Protein AF-A0ABD4KVN2-F1 (afdb_monomer_lite)

Radius of gyration: 24.9 Å; chains: 1; bounding box: 47×25×66 Å

Sequence (92 aa):
NNQSIVNGYIYAANQLTLNNNSELNGRVTARQLTMSGSSRINQFEQQLYACFSDNFNRSSLGQNWIPYTSTGGFTPSLISNRLRLTEDQNNQ

Foldseek 3Di:
DQEAEAEEEEEEAAEDEAEGHYEYADYYDHPYYHYYHNYDYHHNCPDDPPVDDDPLPDQWPPDVDDWDDPDDDDTFIADPSDTDNDPDPPDD

Structure (mmCIF, N/CA/C/O backbone):
data_AF-A0ABD4KVN2-F1
#
_entry.id   AF-A0ABD4KVN2-F1
#
loop_
_atom_site.group_PDB
_atom_site.id
_atom_site.type_symbol
_atom_site.label_atom_id
_atom_site.label_alt_id
_atom_site.label_comp_id
_atom_site.label_asym_id
_atom_site.label_entity_id
_atom_site.label_seq_id
_atom_site.pdbx_PDB_ins_code
_atom_site.Cartn_x
_atom_site.Cartn_y
_atom_site.Cartn_z
_atom_site.occupancy
_atom_site.B_iso_or_equiv
_atom_site.auth_seq_id
_atom_site.auth_comp_id
_atom_site.auth_asym_id
_atom_site.auth_atom_id
_atom_site.pdbx_PDB_model_num
ATOM 1 N N . ASN A 1 1 ? 6.158 14.468 -27.773 1.00 52.72 1 ASN A N 1
ATOM 2 C CA . ASN A 1 1 ? 5.763 14.099 -26.396 1.00 52.72 1 ASN A CA 1
ATOM 3 C C . ASN A 1 1 ? 6.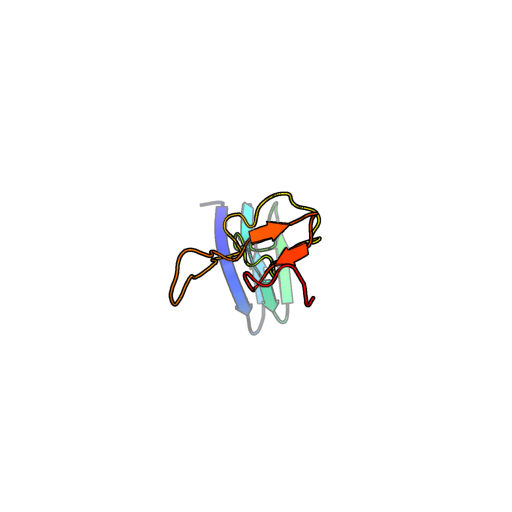918 13.369 -25.735 1.00 52.72 1 ASN A C 1
ATOM 5 O O . ASN A 1 1 ? 7.164 12.225 -26.083 1.00 52.72 1 ASN A O 1
ATOM 9 N N . ASN A 1 2 ? 7.662 14.040 -24.849 1.00 71.44 2 ASN A N 1
ATOM 10 C CA . ASN A 1 2 ? 8.886 13.497 -24.228 1.00 71.44 2 ASN A CA 1
ATOM 11 C C . ASN A 1 2 ? 8.657 12.934 -22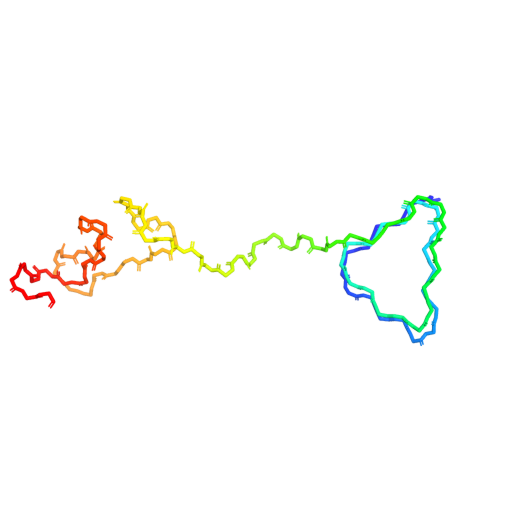.812 1.00 71.44 2 ASN A C 1
ATOM 13 O O . ASN A 1 2 ? 9.612 12.540 -22.145 1.00 71.44 2 ASN A O 1
ATOM 17 N N . GLN A 1 3 ? 7.403 12.905 -22.357 1.00 83.44 3 GLN A N 1
ATOM 18 C CA . GLN A 1 3 ? 7.004 12.489 -21.019 1.00 83.44 3 GLN A CA 1
ATOM 19 C C . GLN A 1 3 ? 5.768 11.594 -21.111 1.00 83.44 3 GLN A C 1
ATOM 21 O O . GLN A 1 3 ? 4.800 11.944 -21.788 1.00 83.44 3 GLN A O 1
ATOM 26 N N . SER A 1 4 ? 5.822 10.466 -20.408 1.00 88.94 4 SER A N 1
ATOM 27 C CA . SER A 1 4 ? 4.714 9.529 -20.221 1.00 88.94 4 SER A CA 1
ATOM 28 C C . SER A 1 4 ? 4.558 9.300 -18.726 1.00 88.94 4 SER A C 1
ATOM 30 O O . SER A 1 4 ? 5.544 8.967 -18.078 1.00 88.94 4 SER A O 1
ATOM 32 N N . ILE A 1 5 ? 3.355 9.482 -18.182 1.00 93.12 5 ILE A N 1
ATOM 33 C CA . ILE A 1 5 ? 3.052 9.179 -16.778 1.00 93.12 5 ILE A CA 1
ATOM 34 C C . ILE A 1 5 ? 2.052 8.027 -16.754 1.00 93.12 5 ILE A C 1
ATOM 36 O O . ILE A 1 5 ? 0.993 8.116 -17.375 1.00 93.12 5 ILE A O 1
ATOM 40 N N . VAL A 1 6 ? 2.388 6.955 -16.042 1.00 91.94 6 VAL A N 1
ATOM 41 C CA . VAL A 1 6 ? 1.544 5.769 -15.877 1.00 91.94 6 VAL A CA 1
ATOM 42 C C . VAL A 1 6 ? 1.375 5.477 -14.392 1.00 91.94 6 VAL A C 1
ATOM 44 O O . VAL A 1 6 ? 2.354 5.294 -13.679 1.00 91.94 6 VAL A O 1
ATOM 47 N N . ASN A 1 7 ? 0.130 5.386 -13.933 1.00 92.19 7 ASN A N 1
ATOM 48 C CA . ASN A 1 7 ? -0.200 4.971 -12.573 1.00 92.19 7 ASN A CA 1
ATOM 49 C C . ASN A 1 7 ? -0.776 3.554 -12.613 1.00 92.19 7 ASN A C 1
ATOM 51 O O . ASN A 1 7 ? -1.793 3.333 -13.271 1.00 92.19 7 ASN A O 1
ATOM 55 N N . GLY A 1 8 ? -0.148 2.602 -11.923 1.00 90.38 8 GLY A N 1
ATOM 56 C CA . GLY A 1 8 ? -0.675 1.243 -11.798 1.00 90.38 8 GLY A CA 1
ATOM 57 C C . GLY A 1 8 ? 0.370 0.133 -11.847 1.00 90.38 8 GLY A C 1
ATOM 58 O O . GLY A 1 8 ? 1.578 0.353 -11.747 1.00 90.38 8 GLY A O 1
ATOM 59 N N . TYR A 1 9 ? -0.122 -1.098 -11.971 1.00 93.00 9 TYR A N 1
ATOM 60 C CA . TYR A 1 9 ? 0.712 -2.293 -12.052 1.00 93.00 9 TYR A CA 1
ATOM 61 C C . TYR A 1 9 ? 0.853 -2.736 -13.506 1.00 93.00 9 TYR A C 1
ATOM 63 O O . TYR A 1 9 ? -0.141 -3.001 -14.179 1.00 93.00 9 TYR A O 1
ATOM 71 N N . ILE A 1 10 ? 2.091 -2.808 -13.987 1.00 94.19 10 ILE A N 1
ATOM 72 C CA . ILE A 1 10 ? 2.414 -3.155 -15.370 1.00 94.19 10 ILE A CA 1
ATOM 73 C C . ILE A 1 10 ? 3.035 -4.543 -15.424 1.00 94.19 10 ILE A C 1
ATOM 75 O O . ILE A 1 10 ? 4.037 -4.819 -14.763 1.00 94.19 10 ILE A O 1
ATOM 79 N N . TYR A 1 11 ? 2.456 -5.392 -16.269 1.00 96.88 11 TYR A N 1
ATOM 80 C CA . TYR A 1 11 ? 2.918 -6.746 -16.539 1.00 96.88 11 TYR A CA 1
ATOM 81 C C . TYR A 1 11 ? 3.299 -6.847 -18.014 1.00 96.88 11 TYR A C 1
ATOM 83 O O . TYR A 1 11 ? 2.441 -6.743 -18.888 1.00 96.88 11 TYR A O 1
ATOM 91 N N . ALA A 1 12 ? 4.585 -7.037 -18.299 1.00 95.94 12 ALA A N 1
ATOM 92 C CA . ALA A 1 12 ? 5.095 -7.206 -19.653 1.00 95.94 12 ALA A CA 1
ATOM 93 C C . ALA A 1 12 ? 5.692 -8.608 -19.809 1.00 95.94 12 ALA A C 1
ATOM 95 O O . ALA A 1 12 ? 6.638 -8.974 -19.117 1.00 95.94 12 ALA A O 1
ATOM 96 N N . ALA A 1 13 ? 5.174 -9.395 -20.753 1.00 96.69 13 ALA A N 1
ATOM 97 C CA . ALA A 1 13 ? 5.644 -10.768 -20.956 1.00 96.69 13 ALA A CA 1
ATOM 98 C C . ALA A 1 13 ? 7.123 -10.839 -21.384 1.00 96.69 13 ALA A C 1
ATOM 100 O O . ALA A 1 13 ? 7.827 -11.788 -21.047 1.00 96.69 13 ALA A O 1
ATOM 101 N N . ASN A 1 14 ? 7.599 -9.833 -22.126 1.00 97.19 14 ASN A N 1
ATOM 102 C CA . ASN A 1 14 ? 8.937 -9.830 -22.704 1.00 97.19 14 ASN A CA 1
ATOM 103 C C . ASN A 1 14 ? 9.798 -8.653 -22.227 1.00 97.19 14 ASN A C 1
ATOM 105 O O . ASN A 1 14 ? 10.589 -8.805 -21.302 1.00 97.19 14 ASN A O 1
ATOM 109 N N . GLN A 1 15 ? 9.639 -7.480 -22.834 1.00 97.12 15 GLN A N 1
ATOM 110 C CA . GLN A 1 15 ? 10.420 -6.294 -22.501 1.00 97.12 15 GLN A CA 1
ATOM 111 C C . GLN A 1 15 ? 9.486 -5.131 -22.177 1.00 97.12 15 GLN A C 1
ATOM 113 O O . GLN A 1 15 ? 8.536 -4.882 -22.918 1.00 97.12 15 GLN A O 1
ATOM 118 N N . LEU A 1 16 ? 9.776 -4.417 -21.090 1.00 96.44 16 LEU A N 1
ATOM 119 C CA . LEU A 1 16 ? 9.260 -3.076 -20.841 1.00 96.44 16 LEU A CA 1
ATOM 120 C C . LEU A 1 16 ? 10.390 -2.068 -21.052 1.00 96.44 16 LEU A C 1
ATOM 122 O O . LEU A 1 16 ? 11.446 -2.187 -20.428 1.00 96.44 16 LEU A O 1
ATOM 126 N N . THR A 1 17 ? 10.146 -1.061 -21.889 1.00 96.31 17 THR A N 1
ATOM 127 C CA . THR A 1 17 ? 11.102 0.017 -22.158 1.00 96.31 17 THR A CA 1
ATOM 128 C C . THR A 1 17 ? 10.527 1.354 -21.705 1.00 96.31 17 THR A C 1
ATOM 130 O O . THR A 1 17 ? 9.479 1.777 -22.191 1.00 96.31 17 THR A O 1
ATOM 133 N N . LEU A 1 18 ? 11.227 2.028 -20.795 1.00 95.19 18 LEU A N 1
ATOM 134 C CA . LEU A 1 18 ? 10.939 3.388 -20.345 1.00 95.19 18 LEU A CA 1
ATOM 135 C C . LEU A 1 18 ? 12.011 4.325 -20.911 1.00 95.19 18 LEU A C 1
ATOM 137 O O . LEU A 1 18 ? 13.202 4.086 -20.725 1.00 95.19 18 LEU A O 1
ATOM 141 N N . ASN A 1 19 ? 11.595 5.384 -21.608 1.00 94.25 19 ASN A N 1
ATOM 142 C CA . ASN A 1 19 ? 12.506 6.316 -22.282 1.00 94.25 19 ASN A CA 1
ATOM 143 C C . ASN A 1 19 ? 12.258 7.768 -21.864 1.00 94.25 19 ASN A C 1
ATOM 145 O O . ASN A 1 19 ? 11.160 8.113 -21.418 1.00 94.25 19 ASN A O 1
ATOM 149 N N . ASN A 1 20 ? 13.244 8.637 -22.098 1.00 93.94 20 ASN A N 1
ATOM 150 C CA . ASN A 1 20 ? 13.154 10.080 -21.851 1.00 93.94 20 ASN A CA 1
ATOM 151 C C . ASN A 1 20 ? 12.714 10.379 -20.404 1.00 93.94 20 ASN A C 1
ATOM 153 O O . ASN A 1 20 ? 13.365 9.934 -19.466 1.00 93.94 20 ASN A O 1
ATOM 157 N N . ASN A 1 21 ? 11.604 11.098 -20.215 1.00 94.25 21 ASN A N 1
ATOM 158 C CA . ASN A 1 21 ? 11.071 11.470 -18.904 1.00 94.25 21 ASN A CA 1
ATOM 159 C C . ASN A 1 21 ? 9.868 10.591 -18.511 1.00 94.25 21 ASN A C 1
ATOM 161 O O . ASN A 1 21 ? 8.852 11.104 -18.049 1.00 94.25 21 ASN A O 1
ATOM 165 N N . SER A 1 22 ? 9.933 9.277 -18.757 1.00 94.69 22 SER A N 1
ATOM 166 C CA . SER A 1 22 ? 8.845 8.351 -18.399 1.00 94.69 22 SER A CA 1
ATOM 167 C C . SER A 1 22 ? 8.766 8.118 -16.887 1.00 94.69 22 SER A C 1
ATOM 169 O O . SER A 1 22 ? 9.751 7.739 -16.260 1.00 94.69 22 SER A O 1
ATOM 171 N N . GLU A 1 23 ? 7.585 8.277 -16.309 1.00 94.88 23 GLU A N 1
ATOM 172 C CA . GLU A 1 23 ? 7.297 8.029 -14.900 1.00 94.88 23 GLU A CA 1
ATOM 173 C C . GLU A 1 23 ? 6.237 6.938 -14.769 1.00 94.88 23 GLU A C 1
ATOM 175 O O . GLU A 1 23 ? 5.142 7.044 -15.323 1.00 94.88 23 GLU A O 1
ATOM 180 N N . LEU A 1 24 ? 6.564 5.889 -14.020 1.00 94.69 24 LEU A N 1
ATOM 181 C CA . LEU A 1 24 ? 5.611 4.871 -13.610 1.00 94.69 24 LEU A CA 1
ATOM 182 C C . LEU A 1 24 ? 5.459 4.930 -12.095 1.00 94.69 24 LEU A C 1
ATOM 184 O O . LEU A 1 24 ? 6.412 4.664 -11.373 1.00 94.69 24 LEU A O 1
ATOM 188 N N . ASN A 1 25 ? 4.261 5.225 -11.609 1.00 94.12 25 ASN A N 1
ATOM 189 C CA . ASN A 1 25 ? 3.936 5.141 -10.191 1.00 94.12 25 ASN A CA 1
ATOM 190 C C . ASN A 1 25 ? 3.178 3.830 -9.956 1.00 94.12 25 ASN A C 1
ATOM 192 O O . ASN A 1 25 ? 2.013 3.698 -10.336 1.00 94.12 25 ASN A O 1
ATOM 196 N N . GLY A 1 26 ? 3.845 2.837 -9.366 1.00 92.69 26 GLY A N 1
ATOM 197 C CA . GLY A 1 26 ? 3.291 1.510 -9.111 1.00 92.69 26 GLY A CA 1
ATOM 198 C C . GLY A 1 26 ? 4.328 0.403 -9.140 1.00 92.69 26 GLY A C 1
ATOM 199 O O . GLY A 1 26 ? 5.414 0.540 -8.589 1.00 92.69 26 GLY A O 1
ATOM 200 N N . ARG A 1 27 ? 3.962 -0.740 -9.719 1.00 92.19 27 ARG A N 1
ATOM 201 C CA . ARG A 1 27 ? 4.789 -1.953 -9.729 1.00 92.19 27 ARG A CA 1
ATOM 202 C C . ARG A 1 27 ? 4.978 -2.431 -11.156 1.00 92.19 27 ARG A C 1
ATOM 204 O O . ARG A 1 27 ? 4.035 -2.428 -11.939 1.00 92.19 27 ARG A O 1
ATOM 211 N N . VAL A 1 28 ? 6.183 -2.890 -11.469 1.00 94.75 28 VAL A N 1
ATOM 212 C CA . VAL A 1 28 ? 6.511 -3.498 -12.760 1.00 94.75 28 VAL A CA 1
ATOM 213 C C . VAL A 1 28 ? 6.864 -4.962 -12.561 1.00 94.75 28 VAL A C 1
ATOM 215 O O . VAL A 1 28 ? 7.624 -5.315 -11.664 1.00 94.75 28 VAL A O 1
ATOM 218 N N . THR A 1 29 ? 6.335 -5.820 -13.423 1.00 97.00 29 THR A N 1
ATOM 219 C CA . THR A 1 29 ? 6.797 -7.193 -13.617 1.00 97.00 29 THR A CA 1
ATOM 220 C C . THR A 1 29 ? 7.077 -7.388 -15.100 1.00 97.00 29 THR A C 1
ATOM 222 O O . THR A 1 29 ? 6.174 -7.285 -15.926 1.00 97.00 29 THR A O 1
ATOM 225 N N . ALA A 1 30 ? 8.337 -7.638 -15.445 1.00 96.75 30 ALA A N 1
ATOM 226 C CA . ALA A 1 30 ? 8.765 -7.864 -16.818 1.00 96.75 30 ALA A CA 1
ATOM 227 C C . ALA A 1 30 ? 9.912 -8.874 -16.860 1.00 96.75 30 ALA A C 1
ATOM 229 O O . ALA A 1 30 ? 10.687 -8.962 -15.909 1.00 96.75 30 ALA A O 1
ATOM 230 N N . ARG A 1 31 ? 10.053 -9.606 -17.971 1.00 98.06 31 ARG A N 1
ATOM 231 C CA . ARG A 1 31 ? 11.225 -10.472 -18.189 1.00 98.06 31 ARG A CA 1
ATOM 232 C C . ARG A 1 31 ? 12.499 -9.651 -18.406 1.00 98.06 31 ARG A C 1
ATOM 234 O O . ARG A 1 31 ? 13.563 -10.036 -17.935 1.00 98.06 31 ARG A O 1
ATOM 241 N N . GLN A 1 32 ? 12.383 -8.510 -19.081 1.00 97.69 32 GLN A N 1
ATOM 242 C CA . GLN A 1 32 ? 13.448 -7.530 -19.254 1.00 97.69 32 GLN A CA 1
ATOM 243 C C . GLN A 1 32 ? 12.902 -6.117 -19.032 1.00 97.69 32 GLN A C 1
ATOM 245 O O . GLN A 1 32 ? 11.860 -5.751 -19.575 1.00 97.69 32 GLN A O 1
ATOM 250 N N . LEU A 1 33 ? 13.625 -5.312 -18.257 1.00 96.94 33 LEU A N 1
ATOM 251 C CA . LEU A 1 33 ? 13.341 -3.895 -18.049 1.00 96.94 33 LEU A CA 1
ATOM 252 C C . LEU A 1 33 ? 14.498 -3.069 -18.616 1.00 96.94 33 LEU A C 1
ATOM 254 O O . LEU A 1 33 ? 15.653 -3.286 -18.255 1.00 96.94 33 LEU A O 1
ATOM 258 N N . THR A 1 34 ? 14.188 -2.123 -19.499 1.00 97.19 34 THR A N 1
ATOM 259 C CA . THR A 1 34 ? 15.154 -1.173 -20.060 1.00 97.19 34 THR A CA 1
ATOM 260 C C . THR A 1 34 ? 14.704 0.245 -19.733 1.00 97.19 34 THR A C 1
ATOM 262 O O . THR A 1 34 ? 13.599 0.643 -20.090 1.00 97.19 34 THR A O 1
ATOM 265 N N . MET A 1 35 ? 15.549 1.006 -19.039 1.00 96.25 35 MET A N 1
ATOM 266 C CA . MET A 1 35 ? 15.265 2.376 -18.603 1.00 96.25 35 MET A CA 1
ATOM 267 C C . MET A 1 35 ? 16.332 3.319 -19.157 1.00 96.25 35 MET A C 1
ATOM 269 O O . MET A 1 35 ? 17.523 3.041 -19.028 1.00 96.25 35 MET A O 1
ATOM 273 N N . SER A 1 36 ? 15.913 4.413 -19.793 1.00 95.19 36 SER A N 1
ATOM 274 C CA . SER A 1 36 ? 16.803 5.427 -20.369 1.00 95.19 36 SER A CA 1
ATOM 275 C C . SER A 1 36 ? 16.335 6.851 -20.042 1.00 95.19 36 SER A C 1
ATOM 277 O O . SER A 1 36 ? 15.181 7.073 -19.665 1.00 95.19 36 SER A O 1
ATOM 279 N N . GLY A 1 37 ? 17.236 7.830 -20.173 1.00 93.06 37 GLY A N 1
ATOM 280 C CA . GLY A 1 37 ? 16.963 9.221 -19.802 1.00 93.06 37 GLY A CA 1
ATOM 281 C C . GLY A 1 37 ? 16.720 9.387 -18.298 1.00 93.06 37 GLY A C 1
ATOM 282 O O . GLY A 1 37 ? 17.362 8.727 -17.486 1.00 93.06 37 GLY A O 1
ATOM 283 N N . SER A 1 38 ? 15.765 10.244 -17.938 1.00 94.25 38 SER A N 1
ATOM 284 C CA . SER A 1 38 ? 15.347 10.516 -16.554 1.00 94.25 38 SER A CA 1
ATOM 285 C C . SER A 1 38 ? 14.141 9.668 -16.127 1.00 94.25 38 SER A C 1
ATOM 287 O O . SER A 1 38 ? 13.322 10.105 -15.311 1.00 94.25 38 SER A O 1
ATOM 289 N N . SER A 1 39 ? 13.981 8.480 -16.721 1.00 95.31 39 SER A N 1
ATOM 290 C CA . SER A 1 39 ? 12.856 7.602 -16.410 1.00 95.31 39 SER A CA 1
ATOM 291 C C . SER A 1 39 ? 12.916 7.070 -14.975 1.00 95.31 39 SER A C 1
ATOM 293 O O . SER A 1 39 ? 13.995 6.790 -14.453 1.00 95.31 39 SER A O 1
ATOM 295 N N . ARG A 1 40 ? 11.754 6.919 -14.332 1.00 95.00 40 ARG A N 1
ATOM 296 C CA . ARG A 1 40 ? 11.649 6.448 -12.944 1.00 95.00 40 ARG A CA 1
ATOM 297 C C . ARG A 1 40 ? 10.453 5.531 -12.734 1.00 95.00 40 ARG A C 1
ATOM 299 O O . ARG A 1 40 ? 9.405 5.709 -13.355 1.00 95.00 40 ARG A O 1
ATOM 306 N N . ILE A 1 41 ? 10.631 4.573 -11.830 1.00 95.31 41 ILE A N 1
ATOM 307 C CA . ILE A 1 41 ? 9.558 3.768 -11.253 1.00 95.31 41 ILE A CA 1
ATOM 308 C C . ILE A 1 41 ? 9.479 4.152 -9.779 1.00 95.31 41 ILE A C 1
ATOM 310 O O . ILE A 1 41 ? 10.421 3.906 -9.029 1.00 95.31 41 ILE A O 1
ATOM 314 N N . ASN A 1 42 ? 8.372 4.761 -9.380 1.00 93.94 42 ASN A N 1
ATOM 315 C CA . ASN A 1 42 ? 8.097 5.136 -8.003 1.00 93.94 42 ASN A CA 1
ATOM 316 C C . ASN A 1 42 ? 7.065 4.185 -7.410 1.00 93.94 42 ASN A C 1
ATOM 318 O O . ASN A 1 42 ? 6.243 3.610 -8.128 1.00 93.94 42 ASN A O 1
ATOM 322 N N . GLN A 1 43 ? 7.047 4.083 -6.085 1.00 86.00 43 GLN A N 1
ATOM 323 C CA . GLN A 1 43 ? 5.907 3.503 -5.390 1.00 86.00 43 GLN A CA 1
ATOM 324 C C . GLN A 1 43 ? 4.644 4.277 -5.792 1.00 86.00 43 GLN A C 1
ATOM 326 O O . GLN A 1 43 ? 4.623 5.508 -5.746 1.00 86.00 43 GLN A O 1
ATOM 331 N N . PHE A 1 44 ? 3.581 3.565 -6.185 1.00 81.06 44 PHE A N 1
ATOM 332 C CA . PHE A 1 44 ? 2.268 4.201 -6.218 1.00 81.06 44 PHE A CA 1
ATOM 333 C C . PHE A 1 44 ? 1.884 4.451 -4.767 1.00 81.06 44 PHE A C 1
ATOM 335 O O . PHE A 1 44 ? 1.497 3.523 -4.053 1.00 81.06 44 PHE A O 1
ATOM 342 N N . GLU A 1 45 ? 2.063 5.690 -4.325 1.00 70.12 45 GLU A N 1
ATOM 343 C CA . GLU A 1 45 ? 1.479 6.225 -3.102 1.00 70.12 45 GLU A CA 1
ATOM 344 C C . GLU A 1 45 ? -0.042 6.219 -3.294 1.00 70.12 45 GLU A C 1
ATOM 346 O O . GLU A 1 45 ? -0.670 7.239 -3.578 1.00 70.12 45 GLU A O 1
ATOM 351 N N . GLN A 1 46 ? -0.656 5.037 -3.212 1.00 59.78 46 GLN A N 1
ATOM 352 C CA . GLN A 1 46 ? -2.084 4.966 -2.993 1.00 59.78 46 GLN A CA 1
ATOM 353 C C . GLN A 1 46 ? -2.293 5.510 -1.588 1.00 59.78 46 GLN A C 1
ATOM 355 O O . GLN A 1 46 ? -1.950 4.873 -0.591 1.00 59.78 46 GLN A O 1
ATOM 360 N N . GLN A 1 47 ? -2.758 6.751 -1.538 1.00 56.19 47 GLN A N 1
ATOM 361 C CA . GLN A 1 47 ? -3.012 7.464 -0.309 1.00 56.19 47 GLN A CA 1
ATOM 362 C C . GLN A 1 47 ? -3.934 6.609 0.579 1.00 56.19 47 GLN A C 1
ATOM 364 O O . GLN A 1 47 ? -5.085 6.355 0.235 1.00 56.19 47 GLN A O 1
ATOM 369 N N . LEU A 1 48 ? -3.373 6.177 1.713 1.00 53.84 48 LEU A N 1
ATOM 370 C CA . LEU A 1 48 ? -4.030 5.645 2.910 1.00 53.84 48 LEU A CA 1
ATOM 371 C C . LEU A 1 48 ? -4.861 4.357 2.757 1.00 53.84 48 LEU A C 1
ATOM 373 O O . LEU A 1 48 ? -6.078 4.357 2.899 1.00 53.84 48 LEU A O 1
ATOM 377 N N . TYR A 1 49 ? -4.165 3.222 2.740 1.00 56.16 49 TYR A N 1
ATOM 378 C CA . TYR A 1 49 ? -4.535 2.137 3.656 1.00 56.16 49 TYR A CA 1
ATOM 379 C C . TYR A 1 49 ? -3.424 1.987 4.687 1.00 56.16 49 TYR A C 1
ATOM 381 O O . TYR A 1 49 ? -2.701 0.993 4.713 1.00 56.16 49 TYR A O 1
ATOM 389 N N . ALA A 1 50 ? -3.245 3.005 5.533 1.00 59.22 50 ALA A N 1
ATOM 390 C CA . ALA A 1 50 ? -2.598 2.726 6.802 1.00 59.22 50 ALA A CA 1
ATOM 391 C C . ALA A 1 50 ? -3.482 1.678 7.484 1.00 59.22 50 ALA A C 1
ATOM 393 O O . ALA A 1 50 ? -4.636 1.966 7.810 1.00 59.22 50 ALA A O 1
ATOM 394 N N . CYS A 1 51 ? -2.973 0.454 7.648 1.00 64.38 51 CYS A N 1
ATOM 395 C CA . CYS A 1 51 ? -3.512 -0.448 8.652 1.00 64.38 51 CYS A CA 1
ATOM 396 C C . CYS A 1 51 ? -3.608 0.385 9.927 1.00 64.38 51 CYS A C 1
ATOM 398 O O . CYS A 1 51 ? -2.605 0.963 10.350 1.00 64.38 51 CYS A O 1
ATOM 400 N N . PHE A 1 52 ? -4.826 0.555 10.438 1.00 73.56 52 PHE A N 1
ATOM 401 C CA . PHE A 1 52 ? -5.086 1.414 11.580 1.00 73.56 52 PHE A CA 1
ATOM 402 C C . PHE A 1 52 ? -4.078 1.088 12.690 1.00 73.56 52 PHE A C 1
ATOM 404 O O . PHE A 1 52 ? -4.013 -0.040 13.172 1.00 73.56 52 PHE A O 1
ATOM 411 N N . SER A 1 53 ? -3.252 2.073 13.031 1.00 72.31 53 SER A N 1
ATOM 412 C CA . SER A 1 53 ? -2.272 1.979 14.101 1.00 72.31 53 SER A CA 1
ATOM 413 C C . SER A 1 53 ? -2.681 2.984 15.158 1.00 72.31 53 SER A C 1
ATOM 415 O O . SER A 1 53 ? -2.622 4.191 14.927 1.00 72.31 53 SER A O 1
ATOM 417 N N . ASP A 1 54 ?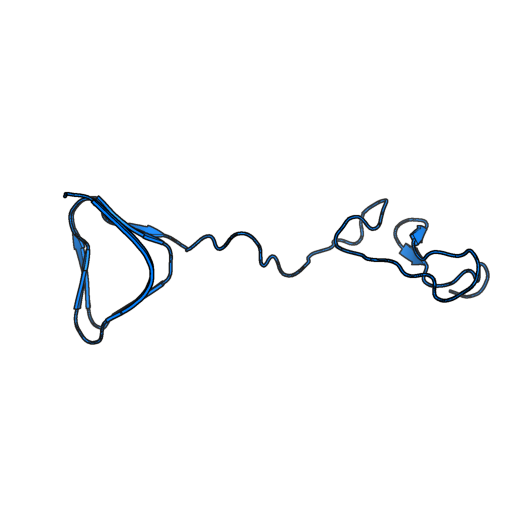 -3.087 2.483 16.315 1.00 77.50 54 ASP A N 1
ATOM 418 C CA . ASP A 1 54 ? -3.363 3.288 17.495 1.00 77.50 54 ASP A CA 1
ATOM 419 C C . ASP A 1 54 ? -2.426 2.825 18.597 1.00 77.50 54 ASP A C 1
ATOM 421 O O . ASP A 1 54 ? -2.360 1.644 18.931 1.00 77.50 54 ASP A O 1
ATOM 425 N N . ASN A 1 55 ? -1.644 3.763 19.116 1.00 82.12 55 ASN A N 1
ATOM 426 C CA . ASN A 1 55 ? -0.724 3.508 20.217 1.00 82.12 55 ASN A CA 1
ATOM 427 C C . ASN A 1 55 ? -1.441 3.513 21.580 1.00 82.12 55 ASN A C 1
ATOM 429 O O . ASN A 1 55 ? -0.775 3.436 22.610 1.00 82.12 55 ASN A O 1
ATOM 433 N N . PHE A 1 56 ? -2.772 3.652 21.582 1.00 81.56 56 PHE A N 1
ATOM 434 C CA . PHE A 1 56 ? -3.650 3.747 22.745 1.00 81.56 56 PHE A CA 1
ATOM 435 C C . PHE A 1 56 ? -3.277 4.883 23.711 1.00 81.56 56 PHE A C 1
ATOM 437 O O . PHE A 1 56 ? -3.698 4.889 24.864 1.00 81.56 56 PHE A O 1
ATOM 444 N N . ASN A 1 57 ? -2.509 5.875 23.248 1.00 83.19 57 ASN A N 1
ATOM 445 C CA . ASN A 1 57 ? -2.027 6.994 24.055 1.00 83.19 57 ASN A CA 1
ATOM 446 C C . ASN A 1 57 ? -2.658 8.316 23.598 1.00 83.19 57 ASN A C 1
ATOM 448 O O . ASN A 1 57 ? -1.980 9.266 23.205 1.00 83.19 57 ASN A O 1
ATOM 452 N N . ARG A 1 58 ? -3.990 8.346 23.596 1.00 83.06 58 ARG A N 1
ATOM 453 C CA . ARG A 1 58 ? -4.810 9.466 23.124 1.00 83.06 58 ARG A CA 1
ATOM 454 C C . ARG A 1 58 ? -5.884 9.807 24.153 1.00 83.06 58 ARG A C 1
ATOM 456 O O . ARG A 1 58 ? -6.380 8.927 24.844 1.00 83.06 58 ARG A O 1
ATOM 463 N N . SER A 1 59 ? -6.267 11.080 24.233 1.00 85.50 59 SER A N 1
ATOM 464 C CA . SER A 1 59 ? -7.280 11.571 25.183 1.00 85.50 59 SER A CA 1
ATOM 465 C C . SER A 1 59 ? -8.721 11.468 24.668 1.00 85.50 59 SER A C 1
ATOM 467 O O . SER A 1 59 ? -9.664 11.662 25.429 1.00 85.50 59 SER A O 1
ATOM 469 N N . SER A 1 60 ? -8.917 11.164 23.382 1.00 87.31 60 SER A N 1
ATOM 470 C CA . SER A 1 60 ? -10.237 10.978 22.765 1.00 87.31 60 SER A CA 1
ATOM 471 C C . SER A 1 60 ? -10.189 9.939 21.646 1.00 87.31 60 SER A C 1
ATOM 473 O O . SER A 1 60 ? -9.144 9.752 21.031 1.00 87.31 60 SER A O 1
ATOM 475 N N . LEU A 1 61 ? -11.322 9.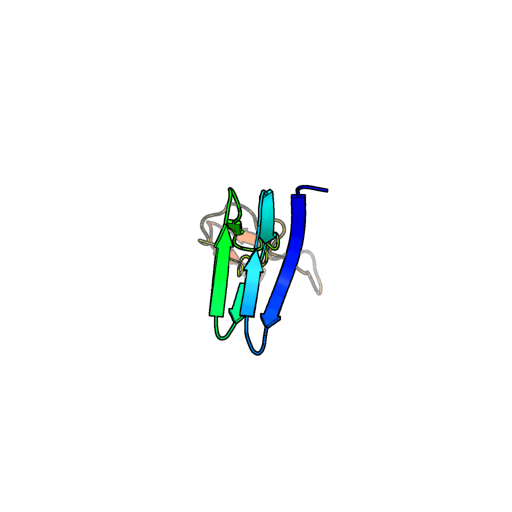292 21.355 1.00 87.06 61 LEU A N 1
ATOM 476 C CA . LEU A 1 61 ? -11.461 8.225 20.352 1.00 87.06 61 LEU A CA 1
ATOM 477 C C . LEU A 1 61 ? -11.172 8.684 18.905 1.00 87.06 61 LEU A C 1
ATOM 479 O O . LEU A 1 61 ? -10.667 7.912 18.101 1.00 87.06 61 LEU A O 1
ATOM 483 N N . GLY A 1 62 ? -11.385 9.962 18.577 1.00 83.56 62 GLY A N 1
ATOM 484 C CA . GLY A 1 62 ? -11.220 10.520 17.222 1.00 83.56 62 GLY A CA 1
ATOM 485 C C . GLY A 1 62 ? -11.904 9.714 16.107 1.00 83.56 62 GLY A C 1
ATOM 486 O O . GLY A 1 62 ? -12.783 8.905 16.360 1.00 83.56 62 GLY A O 1
ATOM 487 N N . GLN A 1 63 ? -11.532 9.964 14.849 1.00 80.81 63 GLN A N 1
ATOM 488 C CA . GLN A 1 63 ? -12.322 9.503 13.694 1.00 80.81 63 GLN A CA 1
ATOM 489 C C . GLN A 1 63 ? -12.233 7.997 13.408 1.00 80.81 63 GLN A C 1
ATOM 491 O O . GLN A 1 63 ? -13.111 7.447 12.754 1.00 80.81 63 GLN A O 1
ATOM 496 N N . ASN A 1 64 ? -11.179 7.324 13.876 1.00 81.06 64 ASN A N 1
ATOM 497 C CA . ASN A 1 64 ? -10.975 5.895 13.617 1.00 81.06 64 ASN A CA 1
ATOM 498 C C . ASN A 1 64 ? -11.830 4.988 14.510 1.00 81.06 64 ASN A C 1
ATOM 500 O O . ASN A 1 64 ? -11.929 3.793 14.250 1.00 81.06 64 ASN A O 1
ATOM 504 N N . TRP A 1 65 ? -12.437 5.552 15.552 1.00 84.38 65 TRP A N 1
ATOM 505 C CA . TRP A 1 65 ? -13.258 4.839 16.514 1.00 84.38 65 TRP A CA 1
ATOM 506 C C . TRP A 1 65 ? -14.657 5.447 16.505 1.00 84.38 65 TRP A C 1
ATOM 508 O O . TRP A 1 65 ? -14.833 6.618 16.832 1.00 84.38 65 TRP A O 1
ATOM 518 N N . ILE A 1 66 ? -15.659 4.647 16.145 1.00 85.19 66 ILE A N 1
ATOM 519 C CA . ILE A 1 66 ? -17.060 5.075 16.112 1.00 85.19 66 ILE A CA 1
ATOM 520 C C . ILE A 1 66 ? -17.767 4.440 17.317 1.00 85.19 66 ILE A C 1
ATOM 522 O O . ILE A 1 66 ? -18.150 3.271 17.239 1.00 85.19 66 ILE A O 1
ATOM 526 N N . PRO A 1 67 ? -17.901 5.148 18.455 1.00 87.69 67 PRO A N 1
ATOM 527 C CA . PRO A 1 67 ? -18.646 4.626 19.590 1.00 87.69 67 PRO A CA 1
ATOM 528 C C . PRO A 1 67 ? -20.147 4.631 19.286 1.00 87.69 67 PRO A C 1
ATOM 530 O O . PRO A 1 67 ? -20.656 5.519 18.602 1.00 87.69 67 PRO A O 1
ATOM 533 N N . TYR A 1 68 ? -20.861 3.647 19.825 1.00 87.44 68 TYR A N 1
ATOM 534 C CA . TYR A 1 68 ? -22.305 3.520 19.665 1.00 87.44 68 TYR A CA 1
ATOM 535 C C . TYR A 1 68 ? -22.970 3.235 21.012 1.00 87.44 68 TYR A C 1
ATOM 537 O O . TYR A 1 68 ? -22.476 2.419 21.791 1.00 87.44 68 TYR A O 1
ATOM 545 N N . THR A 1 69 ? -24.102 3.892 21.257 1.00 88.38 69 THR A N 1
ATOM 546 C CA . THR A 1 69 ? -24.975 3.650 22.410 1.00 88.38 69 THR A CA 1
ATOM 547 C C . THR A 1 69 ? -26.222 2.947 21.909 1.00 88.38 69 THR A C 1
ATOM 549 O O . THR A 1 69 ? -27.018 3.543 21.187 1.00 88.38 69 THR A O 1
ATOM 552 N N . SER A 1 70 ? -26.398 1.678 22.275 1.00 83.19 70 SER A N 1
ATOM 553 C CA . SER A 1 70 ? -27.593 0.920 21.890 1.00 83.19 70 SER A CA 1
ATOM 554 C C . SER A 1 70 ? -28.839 1.375 22.651 1.00 83.19 70 SER A C 1
ATOM 556 O O . SER A 1 70 ? -29.912 1.469 22.063 1.00 83.19 70 SER A O 1
ATOM 558 N N . THR A 1 71 ? -28.702 1.673 23.947 1.00 83.12 71 THR A N 1
ATOM 559 C CA . THR A 1 71 ? -29.775 2.117 24.854 1.00 83.12 71 THR A CA 1
ATOM 560 C C . THR A 1 71 ? -29.190 2.920 26.022 1.00 83.12 71 THR A C 1
ATOM 562 O O . THR A 1 71 ? -28.053 2.670 26.415 1.00 83.12 71 THR A O 1
ATOM 565 N N . GLY A 1 72 ? -29.968 3.821 26.635 1.00 86.69 72 GLY A N 1
ATOM 566 C CA . GLY A 1 72 ? -29.513 4.640 27.772 1.00 86.69 72 GLY A CA 1
ATOM 567 C C . GLY A 1 72 ? -28.711 5.881 27.354 1.00 86.69 72 GLY A C 1
ATOM 568 O O . GLY A 1 72 ? -28.765 6.294 26.199 1.00 86.69 72 GLY A O 1
ATOM 569 N N . GLY A 1 73 ? -28.009 6.505 28.308 1.00 89.62 73 GLY A N 1
ATOM 570 C CA . GLY A 1 73 ? -27.240 7.746 28.094 1.00 89.62 73 GLY A CA 1
ATOM 571 C C . GLY A 1 73 ? -25.721 7.566 28.013 1.00 89.62 73 GLY A C 1
ATOM 572 O O . GLY A 1 73 ? -24.995 8.539 27.824 1.00 89.62 73 GLY A O 1
ATOM 573 N N . PHE A 1 74 ? -25.227 6.340 28.181 1.00 90.25 74 PHE A N 1
ATOM 574 C CA . PHE A 1 74 ? -23.798 6.059 28.208 1.00 90.25 74 PHE A CA 1
ATOM 575 C C . PHE A 1 74 ? -23.230 5.864 26.798 1.00 90.25 74 PHE A C 1
ATOM 577 O O . PHE A 1 74 ? -23.667 4.977 26.064 1.00 90.25 74 PHE A O 1
ATOM 584 N N . THR A 1 75 ? -22.195 6.626 26.444 1.00 91.56 75 THR A N 1
ATOM 585 C CA . THR A 1 75 ? -21.424 6.435 25.206 1.00 91.56 75 THR A CA 1
ATOM 586 C C . THR A 1 75 ? -20.008 5.966 25.548 1.00 91.56 75 THR A C 1
ATOM 588 O O . THR A 1 75 ? -19.323 6.653 26.319 1.00 91.56 75 THR A O 1
ATOM 591 N N . PRO A 1 76 ? -19.527 4.838 24.978 1.00 91.38 76 PRO A N 1
ATOM 592 C CA . PRO A 1 76 ? -18.154 4.389 25.173 1.00 91.38 76 PRO A CA 1
ATOM 593 C C . PRO A 1 76 ? -17.143 5.496 24.876 1.00 91.38 76 PRO A C 1
ATOM 595 O O . PRO A 1 76 ? -17.237 6.207 23.875 1.00 91.38 76 PRO A O 1
ATOM 598 N N . SER A 1 77 ? -16.177 5.657 25.771 1.00 91.12 77 SER A N 1
ATOM 599 C CA . SER A 1 77 ? -15.189 6.735 25.724 1.00 91.12 77 SER A CA 1
ATOM 600 C C . SER A 1 77 ? -13.909 6.329 26.450 1.00 91.12 77 SER A C 1
ATOM 602 O O . SER A 1 77 ? -13.858 5.300 27.129 1.00 91.12 77 SER A O 1
ATOM 604 N N . LEU A 1 78 ? -12.847 7.114 26.273 1.00 89.88 78 LEU A N 1
ATOM 605 C CA . LEU A 1 78 ? -11.587 6.893 26.976 1.00 89.88 78 LEU A CA 1
ATOM 606 C C . LEU A 1 78 ? -11.662 7.494 28.381 1.00 89.88 78 LEU A C 1
ATOM 608 O O . LEU A 1 78 ? -11.958 8.676 28.534 1.00 89.88 78 LEU A O 1
ATOM 612 N N . ILE A 1 79 ? -11.337 6.688 29.390 1.00 87.31 79 ILE A N 1
ATOM 613 C CA . ILE A 1 79 ? -11.182 7.104 30.785 1.00 87.31 79 ILE A CA 1
ATOM 614 C C . ILE A 1 79 ? -9.764 6.737 31.211 1.00 87.31 79 ILE A C 1
ATOM 616 O O . ILE A 1 79 ? -9.387 5.566 31.176 1.00 87.31 79 ILE A O 1
ATOM 620 N N . SER A 1 80 ? -8.957 7.738 31.569 1.00 85.88 80 SER A N 1
ATOM 621 C CA . SER A 1 80 ? -7.547 7.543 31.949 1.00 85.88 80 SER A CA 1
ATOM 622 C C . SER A 1 80 ? -6.759 6.709 30.922 1.00 85.88 80 SER A C 1
ATOM 624 O O . SER A 1 80 ? -6.047 5.772 31.279 1.00 85.88 80 SER A O 1
ATOM 626 N N . ASN A 1 81 ? -6.924 7.028 29.633 1.00 83.75 81 ASN A N 1
ATOM 627 C CA . ASN A 1 81 ? -6.316 6.345 28.479 1.00 83.75 81 ASN A CA 1
ATOM 628 C C . ASN A 1 81 ? -6.755 4.883 28.252 1.00 83.75 81 ASN A C 1
ATOM 630 O O . ASN A 1 81 ? -6.164 4.194 27.425 1.00 83.75 81 ASN A O 1
ATOM 634 N N . ARG A 1 82 ? -7.802 4.391 28.929 1.00 84.31 82 ARG A N 1
ATOM 635 C CA . ARG A 1 82 ? -8.410 3.080 28.641 1.00 84.31 82 ARG A CA 1
ATOM 636 C C . ARG A 1 82 ? -9.811 3.245 28.068 1.00 84.31 82 ARG A C 1
ATOM 638 O O . ARG A 1 82 ? -10.587 4.065 28.554 1.00 84.31 82 ARG A O 1
ATOM 645 N N . LEU A 1 83 ? -10.145 2.457 27.046 1.00 87.81 83 LEU A N 1
ATOM 646 C CA . LEU A 1 83 ? -11.505 2.400 26.515 1.00 87.81 83 LEU A CA 1
ATOM 647 C C . LEU A 1 83 ? -12.435 1.791 27.561 1.00 87.81 83 LEU A C 1
ATOM 649 O O . LEU A 1 83 ? -12.280 0.632 27.936 1.00 87.81 83 LEU A O 1
ATOM 653 N N . ARG A 1 84 ? -13.420 2.574 27.997 1.00 88.50 84 ARG A N 1
ATOM 654 C CA . ARG A 1 84 ? -14.507 2.098 28.841 1.0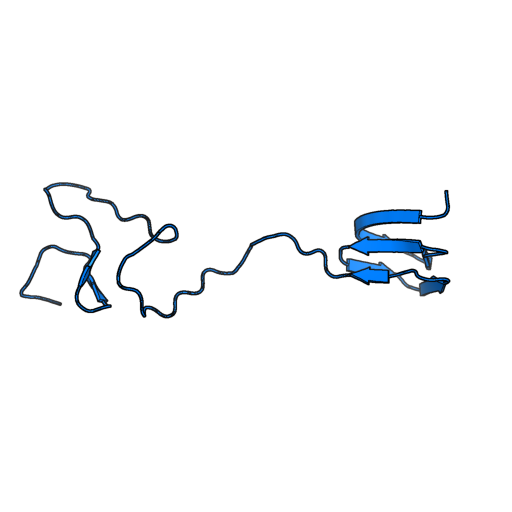0 88.50 84 ARG A CA 1
ATOM 655 C C . ARG A 1 84 ? -15.706 1.759 27.960 1.00 88.50 84 ARG A C 1
ATOM 657 O O . ARG A 1 84 ? -16.306 2.648 27.357 1.00 88.50 84 ARG A O 1
ATOM 664 N N . LEU A 1 85 ? -16.028 0.469 27.886 1.00 88.12 85 LEU A N 1
ATOM 665 C CA . LEU A 1 85 ? -17.122 -0.065 27.067 1.00 88.12 85 LEU A CA 1
ATOM 666 C C . LEU A 1 85 ? -18.489 0.011 27.758 1.00 88.12 85 LEU A C 1
ATOM 668 O O . LEU A 1 85 ? -19.505 0.024 27.070 1.00 88.12 85 LEU A O 1
ATOM 672 N N . THR A 1 86 ? -18.523 0.068 29.092 1.00 86.56 86 THR A N 1
ATOM 673 C CA . THR A 1 86 ? -19.749 -0.003 29.901 1.00 86.56 86 THR A CA 1
ATOM 674 C C . THR A 1 86 ? -19.809 1.110 30.951 1.00 86.56 86 THR A C 1
ATOM 676 O O . THR A 1 86 ? -18.799 1.711 31.314 1.00 86.56 86 THR A O 1
ATOM 679 N N . GLU A 1 87 ? -21.010 1.399 31.454 1.00 86.38 87 GLU A N 1
ATOM 680 C CA . GLU A 1 87 ? -21.223 2.401 32.510 1.00 86.38 87 GLU A CA 1
ATOM 681 C C . GLU A 1 87 ? -20.831 1.897 33.911 1.00 86.38 87 GLU A C 1
ATOM 683 O O . GLU A 1 87 ? -20.738 2.694 34.845 1.00 86.38 87 GLU A O 1
ATOM 688 N N . ASP A 1 88 ? -20.561 0.596 34.062 1.00 82.38 88 ASP A N 1
ATOM 689 C CA . ASP A 1 88 ? -20.218 -0.008 35.348 1.00 82.38 88 ASP A CA 1
ATOM 690 C C . ASP A 1 88 ? -18.886 0.552 35.874 1.00 82.38 88 ASP A C 1
ATOM 692 O O . ASP A 1 88 ? -17.811 0.307 35.328 1.00 82.38 88 ASP A O 1
ATOM 696 N N . GLN A 1 89 ? -18.966 1.359 36.935 1.00 77.31 89 GLN A N 1
ATOM 697 C CA . GLN A 1 89 ? -17.798 1.975 37.569 1.00 77.31 89 GLN A CA 1
ATOM 698 C C . GLN A 1 89 ? -17.047 0.999 38.487 1.00 77.31 89 GLN A C 1
ATOM 700 O O . GLN A 1 89 ? -15.947 1.326 38.930 1.00 77.31 89 GLN A O 1
ATOM 705 N N . ASN A 1 90 ? -17.634 -0.165 38.791 1.00 77.00 90 ASN A N 1
ATOM 706 C CA . ASN A 1 90 ? -17.190 -1.041 39.872 1.00 77.00 90 ASN A CA 1
ATOM 707 C C . ASN A 1 90 ? -16.687 -2.419 39.407 1.00 7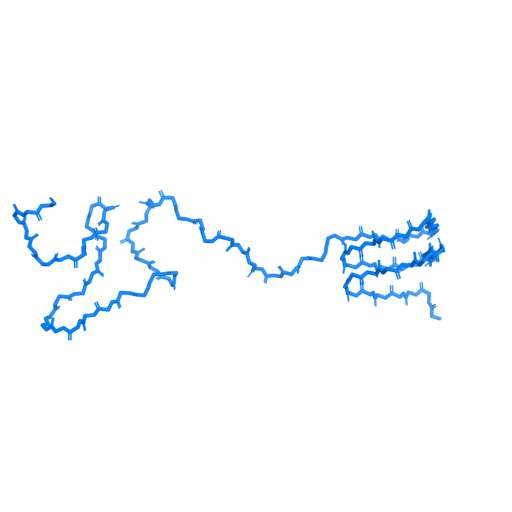7.00 90 ASN A C 1
ATOM 709 O O . ASN A 1 90 ? -16.146 -3.148 40.234 1.00 77.00 90 ASN A O 1
ATOM 713 N N . ASN A 1 91 ? -16.814 -2.780 38.125 1.00 56.03 91 ASN A N 1
ATOM 714 C CA . ASN A 1 91 ? -16.304 -4.043 37.577 1.00 56.03 91 ASN A CA 1
ATOM 715 C C . ASN A 1 91 ? -15.638 -3.804 36.211 1.00 56.03 91 ASN A C 1
ATOM 717 O O . ASN A 1 91 ? -16.316 -3.572 35.210 1.00 56.03 91 ASN A O 1
ATOM 721 N N . GLN A 1 92 ? -14.300 -3.814 36.208 1.00 56.38 92 GLN A N 1
ATOM 722 C CA . GLN A 1 92 ? -13.458 -3.676 35.011 1.00 56.38 92 GLN A CA 1
ATOM 723 C C . GLN A 1 92 ? -13.250 -5.014 34.309 1.00 56.38 92 GLN A C 1
ATOM 725 O O . GLN A 1 92 ? -12.988 -6.008 35.023 1.00 56.38 92 GLN A O 1
#

Organism: Vibrio anguillarum (NCBI:txid55601)

Secondary structure (DSSP, 8-state):
----EEEEEEEEEEEEEE-TT-EEEEEEEEEEEEE-TT-EEE----S--------S--SS--TT-----SSSS---EEETTEEE-SS-SS--

pLDDT: mean 85.96, std 11.49, range [52.72, 98.06]